Protein AF-A0A2X2HK85-F1 (afdb_monomer_lite)

InterPro domains:
  IPR042270 tRNA-dihydrouridine(16) synthase, C-terminal [G3DSA:1.20.225.30] (1-72)

Structure (mmCIF, N/CA/C/O backbone):
data_AF-A0A2X2HK85-F1
#
_entry.id   AF-A0A2X2HK85-F1
#
loop_
_atom_site.group_PDB
_atom_site.id
_atom_site.type_symbol
_atom_site.label_atom_id
_atom_site.label_alt_id
_atom_site.label_comp_id
_atom_site.label_asym_id
_atom_site.label_entity_id
_atom_site.label_seq_id
_atom_site.pdbx_PDB_ins_code
_atom_site.Cartn_x
_atom_site.Cartn_y
_atom_site.Cartn_z
_atom_site.occupancy
_atom_site.B_iso_or_equiv
_atom_site.auth_seq_id
_atom_site.auth_comp_id
_atom_site.auth_asym_id
_atom_site.auth_atom_id
_atom_site.pdbx_PDB_model_num
ATOM 1 N N . MET A 1 1 ? -9.979 9.429 6.809 1.00 85.69 1 MET A N 1
ATOM 2 C CA . MET A 1 1 ? -10.447 8.514 5.747 1.00 85.69 1 MET A CA 1
ATOM 3 C C . MET A 1 1 ? -10.309 7.110 6.306 1.00 85.69 1 MET A C 1
ATOM 5 O O . MET A 1 1 ? -9.235 6.828 6.817 1.00 85.69 1 MET A O 1
ATOM 9 N N . PRO A 1 2 ? -11.353 6.271 6.306 1.00 94.38 2 PRO A N 1
ATOM 10 C CA . PRO A 1 2 ? -11.246 4.890 6.768 1.00 94.38 2 PRO A CA 1
ATOM 11 C C . PRO A 1 2 ? -10.156 4.121 6.015 1.00 94.38 2 PRO A C 1
ATOM 13 O O . PRO A 1 2 ? -9.960 4.335 4.816 1.00 94.38 2 PRO A O 1
ATOM 16 N N . TRP A 1 3 ? -9.479 3.196 6.695 1.00 94.81 3 TRP A N 1
ATOM 17 C CA . TRP A 1 3 ? -8.440 2.364 6.087 1.00 94.81 3 TRP A CA 1
ATOM 18 C C . TRP A 1 3 ? -8.873 1.657 4.780 1.00 94.81 3 TRP A C 1
ATOM 20 O O . TRP A 1 3 ? -8.114 1.718 3.808 1.00 94.81 3 TRP A O 1
ATOM 30 N N . PRO A 1 4 ? -10.098 1.097 4.662 1.00 95.56 4 PRO A N 1
ATOM 31 C CA . PRO A 1 4 ? -10.594 0.523 3.405 1.00 95.56 4 PRO A CA 1
ATOM 32 C C . PRO A 1 4 ? -10.505 1.468 2.194 1.00 95.56 4 PRO A C 1
ATOM 34 O O . PRO A 1 4 ? -10.150 1.049 1.091 1.00 95.56 4 PRO A O 1
ATOM 37 N N . GLU A 1 5 ? -10.786 2.758 2.388 1.00 95.56 5 GLU A N 1
ATOM 38 C CA . GLU A 1 5 ? -10.707 3.764 1.322 1.00 95.56 5 GLU A CA 1
ATOM 39 C C . GLU A 1 5 ? -9.252 4.093 0.959 1.00 95.56 5 GLU A C 1
ATOM 41 O O . GLU A 1 5 ? -8.926 4.265 -0.218 1.00 95.56 5 GLU A O 1
ATOM 46 N N . VAL A 1 6 ? -8.350 4.108 1.948 1.00 95.56 6 VAL A N 1
ATOM 47 C CA . VAL A 1 6 ? -6.905 4.272 1.721 1.00 95.56 6 VAL A CA 1
ATOM 48 C C . VAL A 1 6 ? -6.361 3.110 0.886 1.00 95.56 6 VAL A C 1
ATOM 50 O O . VAL A 1 6 ? -5.639 3.330 -0.089 1.00 95.56 6 VAL A O 1
ATOM 53 N N . VAL A 1 7 ? -6.749 1.874 1.209 1.00 95.38 7 VAL A N 1
ATOM 54 C CA . VAL A 1 7 ? -6.373 0.682 0.435 1.00 95.38 7 VAL A CA 1
ATOM 55 C C . VAL A 1 7 ? -6.910 0.760 -0.995 1.00 95.38 7 VAL A C 1
ATOM 57 O O . VAL A 1 7 ? -6.158 0.502 -1.936 1.00 95.38 7 VAL A O 1
ATOM 60 N N . ALA A 1 8 ? -8.160 1.189 -1.190 1.00 95.31 8 ALA A N 1
ATOM 61 C CA . ALA A 1 8 ? -8.732 1.381 -2.525 1.00 95.31 8 ALA A CA 1
ATOM 62 C C . ALA A 1 8 ? -7.916 2.380 -3.369 1.00 95.31 8 ALA A C 1
ATOM 64 O O . ALA A 1 8 ? -7.677 2.156 -4.561 1.00 95.31 8 ALA A O 1
ATOM 65 N N . LEU A 1 9 ? -7.431 3.464 -2.753 1.00 95.19 9 LEU A N 1
ATOM 66 C CA . LEU A 1 9 ? -6.551 4.429 -3.416 1.00 95.19 9 LEU A CA 1
ATOM 67 C C . LEU A 1 9 ? -5.199 3.815 -3.793 1.00 95.19 9 LEU A C 1
ATOM 69 O O . LEU A 1 9 ? -4.733 4.028 -4.915 1.00 95.19 9 LEU A O 1
ATOM 73 N N . LEU A 1 10 ? -4.590 3.023 -2.906 1.00 94.50 10 LEU A N 1
ATOM 74 C CA . LEU A 1 10 ? -3.348 2.300 -3.202 1.00 94.50 10 LEU A CA 1
ATOM 75 C C . LEU A 1 10 ? -3.534 1.316 -4.367 1.00 94.50 10 LEU A C 1
ATOM 77 O O . LEU A 1 10 ? -2.704 1.277 -5.274 1.00 94.50 10 LEU A O 1
ATOM 81 N N . GLN A 1 11 ? -4.638 0.566 -4.389 1.00 94.62 11 GLN A N 1
ATOM 82 C CA . GLN A 1 11 ? -4.967 -0.365 -5.474 1.00 94.62 11 GLN A CA 1
ATOM 83 C C . GLN A 1 11 ? -5.185 0.339 -6.810 1.00 94.62 11 GLN A C 1
ATOM 85 O O . GLN A 1 11 ? -4.750 -0.153 -7.850 1.00 94.62 11 GLN A O 1
ATOM 90 N N . LYS A 1 12 ? -5.841 1.502 -6.803 1.00 93.50 12 LYS A N 1
ATOM 91 C CA . LYS A 1 12 ? -5.973 2.325 -8.006 1.00 93.50 12 LYS A CA 1
ATOM 92 C C . LYS A 1 12 ? -4.607 2.823 -8.473 1.00 93.50 12 LYS A C 1
ATOM 94 O O . LYS A 1 12 ? -4.315 2.762 -9.662 1.00 93.50 12 LYS A O 1
ATOM 99 N N . TYR A 1 13 ? -3.761 3.269 -7.546 1.00 92.00 13 TYR A N 1
ATOM 100 C CA . TYR A 1 13 ? -2.433 3.791 -7.852 1.00 92.00 13 TYR A CA 1
ATOM 101 C C . TYR A 1 13 ? -1.509 2.749 -8.499 1.00 92.00 13 TYR A C 1
ATOM 103 O O . TY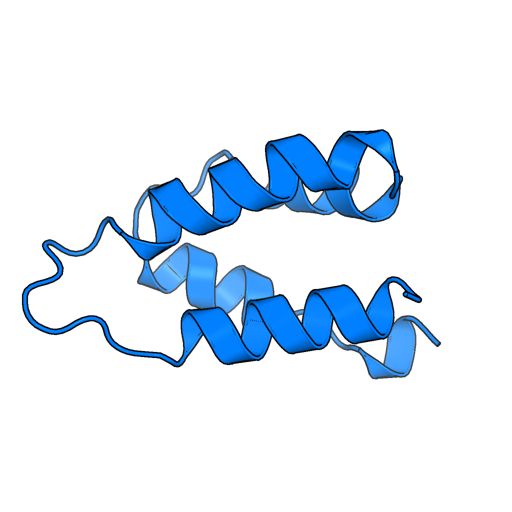R A 1 13 ? -0.779 3.088 -9.425 1.00 92.00 13 TYR A O 1
ATOM 111 N N . THR A 1 14 ? -1.565 1.480 -8.080 1.00 90.31 14 THR A N 1
ATOM 112 C CA . THR A 1 14 ? -0.745 0.408 -8.684 1.00 90.31 14 THR A CA 1
ATOM 113 C C . THR A 1 14 ? -1.187 -0.002 -10.089 1.00 90.31 14 THR A C 1
ATOM 115 O O . THR A 1 14 ? -0.440 -0.695 -10.770 1.00 90.31 14 THR A O 1
ATOM 118 N N . ARG A 1 15 ? -2.376 0.420 -10.541 1.00 87.19 15 ARG A N 1
ATOM 119 C CA . ARG A 1 15 ? -2.865 0.208 -11.916 1.00 87.19 15 ARG A CA 1
ATOM 120 C C . ARG A 1 15 ? -2.516 1.355 -12.862 1.00 87.19 15 ARG A C 1
ATOM 122 O O . ARG A 1 15 ? -2.680 1.213 -14.069 1.00 87.19 15 ARG A O 1
ATOM 129 N N . LEU A 1 16 ? -2.103 2.502 -12.326 1.00 85.81 16 LEU A N 1
ATOM 130 C CA . LEU A 1 16 ? -1.726 3.651 -13.139 1.00 85.81 16 LEU A CA 1
ATOM 131 C C . LEU A 1 16 ? -0.311 3.436 -13.659 1.00 85.81 16 LEU A C 1
ATOM 133 O O . LEU A 1 16 ? 0.659 3.667 -12.940 1.00 85.81 16 LEU A O 1
ATOM 137 N N . GLU A 1 17 ? -0.202 3.006 -14.912 1.00 68.44 17 GLU A N 1
ATOM 138 C CA . GLU A 1 17 ? 1.090 2.927 -15.580 1.00 68.44 17 GLU A CA 1
ATOM 139 C C . GLU A 1 17 ? 1.729 4.310 -15.662 1.0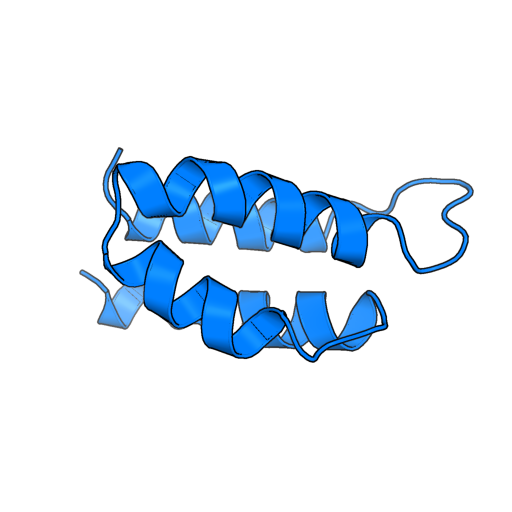0 68.44 17 GLU A C 1
ATOM 141 O O . GLU A 1 17 ? 1.124 5.295 -16.099 1.00 68.44 17 GLU A O 1
ATOM 146 N N . LYS A 1 18 ? 2.995 4.379 -15.262 1.00 70.88 18 LYS A N 1
ATOM 147 C CA . LYS A 1 18 ? 3.821 5.548 -15.509 1.00 70.88 18 LYS A CA 1
ATOM 148 C C . LYS A 1 18 ? 4.605 5.327 -16.800 1.00 70.88 18 LYS A C 1
ATOM 150 O O . LYS A 1 18 ? 5.480 4.466 -16.858 1.00 70.88 18 LYS A O 1
ATOM 155 N N . GLN A 1 19 ? 4.323 6.136 -17.822 1.00 59.88 19 GLN A N 1
ATOM 156 C CA . GLN A 1 19 ? 5.138 6.165 -19.039 1.00 59.88 19 GLN A CA 1
ATOM 157 C C . GLN A 1 19 ? 6.613 6.403 -18.685 1.00 59.88 19 GLN A C 1
ATOM 159 O O . GLN A 1 19 ? 6.946 7.342 -17.958 1.00 59.88 19 GLN A O 1
ATOM 164 N N . GLY A 1 20 ? 7.488 5.537 -19.201 1.00 66.00 20 GLY A N 1
ATOM 165 C CA . GLY A 1 20 ? 8.932 5.603 -18.967 1.00 66.00 20 GLY A CA 1
ATOM 166 C C . GLY A 1 20 ? 9.394 5.078 -17.604 1.00 66.00 20 GLY A C 1
ATOM 167 O O . GLY A 1 20 ? 10.501 5.408 -17.183 1.00 66.00 20 GLY A O 1
ATOM 168 N N . ASP A 1 21 ? 8.575 4.300 -16.888 1.00 71.88 21 ASP A N 1
ATOM 169 C CA . ASP A 1 21 ? 9.018 3.661 -15.649 1.00 71.88 21 ASP A CA 1
ATOM 170 C C . ASP A 1 21 ? 10.050 2.552 -15.914 1.00 71.88 21 ASP A C 1
ATOM 172 O O . ASP A 1 21 ? 9.856 1.667 -16.743 1.00 71.88 21 ASP A O 1
ATOM 176 N N . THR A 1 22 ? 11.144 2.583 -15.154 1.00 68.75 22 THR A N 1
ATOM 177 C CA . THR A 1 22 ? 12.232 1.595 -15.173 1.00 68.75 22 THR A CA 1
ATOM 178 C C . THR A 1 22 ? 11.895 0.328 -14.375 1.00 68.75 22 THR A C 1
ATOM 180 O O . THR A 1 22 ? 12.757 -0.522 -14.163 1.00 68.75 22 THR A O 1
ATOM 183 N N . GLY A 1 23 ? 10.645 0.196 -13.914 1.00 73.06 23 GLY A N 1
ATOM 184 C CA . GLY A 1 23 ? 10.119 -0.962 -13.188 1.00 73.06 23 GLY A CA 1
ATOM 185 C C . GLY A 1 23 ? 10.195 -0.850 -11.663 1.00 73.06 23 GLY A C 1
ATOM 186 O O . GLY A 1 23 ? 9.785 -1.782 -10.963 1.00 73.06 23 GLY A O 1
ATOM 187 N N . LEU A 1 24 ? 10.672 0.277 -11.121 1.00 83.56 24 LEU A N 1
ATOM 188 C CA . LEU A 1 24 ? 10.851 0.498 -9.675 1.00 83.56 24 LEU A CA 1
ATOM 189 C C . LEU A 1 24 ? 10.017 1.656 -9.107 1.00 83.56 24 LEU A C 1
ATOM 191 O O . LEU A 1 24 ? 10.023 1.864 -7.890 1.00 83.56 24 LEU A O 1
ATOM 195 N N . TYR A 1 25 ? 9.291 2.417 -9.932 1.00 87.56 25 TYR A N 1
ATOM 196 C CA . TYR A 1 25 ? 8.540 3.577 -9.448 1.00 87.56 25 TYR A CA 1
ATOM 197 C C . TYR A 1 25 ? 7.488 3.194 -8.407 1.00 87.56 25 TYR A C 1
ATOM 199 O O . TYR A 1 25 ? 7.456 3.798 -7.331 1.00 87.56 25 TYR A O 1
ATOM 207 N N . HIS A 1 26 ? 6.667 2.173 -8.673 1.00 87.94 26 HIS A N 1
ATOM 208 C CA . HIS A 1 26 ? 5.647 1.755 -7.710 1.00 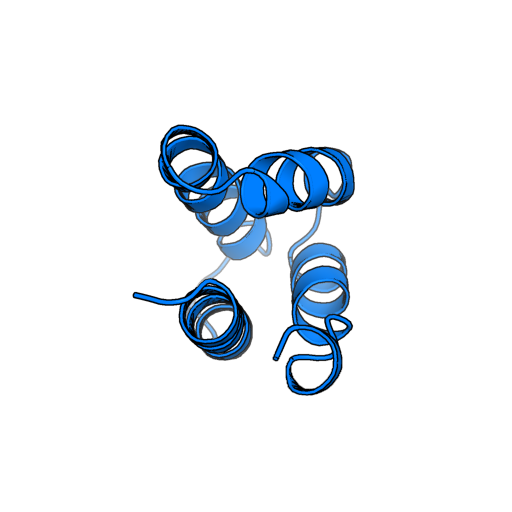87.94 26 HIS A CA 1
ATOM 209 C C . HIS A 1 26 ? 6.269 1.198 -6.429 1.00 87.94 26 HIS A C 1
ATOM 211 O O . HIS A 1 26 ? 5.744 1.461 -5.348 1.00 87.94 26 HIS A O 1
ATOM 217 N N . VAL A 1 27 ? 7.425 0.527 -6.516 1.00 89.81 27 VAL A N 1
ATOM 218 C CA . VAL A 1 27 ? 8.169 0.063 -5.333 1.00 89.81 27 VAL A CA 1
ATOM 219 C C . VAL A 1 27 ? 8.509 1.231 -4.413 1.00 89.81 27 VAL A C 1
ATOM 221 O O . VAL A 1 27 ? 8.164 1.219 -3.231 1.00 89.81 27 VAL A O 1
ATOM 224 N N . ALA A 1 28 ? 9.164 2.258 -4.957 1.00 92.06 28 ALA A N 1
ATOM 225 C CA . ALA A 1 28 ? 9.591 3.412 -4.177 1.00 92.06 28 ALA A CA 1
ATOM 226 C C . ALA A 1 28 ? 8.393 4.188 -3.613 1.00 92.06 28 ALA A C 1
ATOM 228 O O . ALA A 1 28 ? 8.393 4.575 -2.444 1.00 92.06 28 ALA A O 1
ATOM 229 N N . ARG A 1 29 ? 7.351 4.394 -4.426 1.00 92.94 29 ARG A N 1
ATOM 230 C CA . ARG A 1 29 ? 6.207 5.235 -4.058 1.00 92.94 29 ARG A CA 1
ATOM 231 C C . ARG A 1 29 ? 5.266 4.580 -3.062 1.00 92.94 29 ARG A C 1
ATOM 233 O O . ARG A 1 29 ? 4.882 5.247 -2.106 1.00 92.94 29 ARG A O 1
ATOM 240 N N . ILE A 1 30 ? 4.968 3.291 -3.210 1.00 93.94 30 ILE A N 1
ATOM 241 C CA . ILE A 1 30 ? 4.152 2.562 -2.230 1.00 93.94 30 ILE A CA 1
ATOM 242 C C . ILE A 1 30 ? 4.864 2.514 -0.876 1.00 93.94 30 ILE A C 1
ATOM 244 O O . ILE A 1 30 ? 4.262 2.860 0.139 1.00 93.94 30 ILE A O 1
ATOM 248 N N . LYS A 1 31 ? 6.163 2.177 -0.847 1.00 94.75 31 LYS A N 1
ATOM 249 C CA . LYS A 1 31 ? 6.941 2.175 0.404 1.00 94.75 31 LYS A CA 1
ATOM 250 C C . LYS A 1 31 ? 6.989 3.567 1.040 1.00 94.75 31 LYS A C 1
ATOM 252 O O . LYS A 1 31 ? 6.826 3.688 2.253 1.00 94.75 31 LYS A O 1
ATOM 257 N N . GLN A 1 32 ? 7.162 4.616 0.233 1.00 95.19 32 GLN A N 1
ATOM 258 C CA . GLN A 1 32 ? 7.130 5.996 0.710 1.00 95.19 32 GLN A CA 1
ATOM 259 C C . GLN A 1 32 ? 5.771 6.344 1.324 1.00 95.19 32 GLN A C 1
ATOM 261 O O . GLN A 1 32 ? 5.735 6.796 2.464 1.00 95.19 32 GLN A O 1
ATOM 266 N N . TRP A 1 33 ? 4.658 6.117 0.626 1.00 95.62 33 TRP A N 1
ATOM 267 C CA . TRP A 1 33 ? 3.325 6.405 1.162 1.00 95.62 33 TRP A CA 1
ATOM 268 C C . TRP A 1 33 ? 3.034 5.634 2.449 1.00 95.62 33 TRP A C 1
ATOM 270 O O . TRP A 1 33 ? 2.632 6.242 3.438 1.00 95.62 33 TRP A O 1
ATOM 280 N N . LEU A 1 34 ? 3.328 4.334 2.490 1.00 95.50 34 LEU A N 1
ATOM 281 C CA . LEU A 1 34 ? 3.138 3.522 3.693 1.00 95.50 34 LEU A CA 1
ATOM 282 C C . LEU A 1 34 ? 3.985 4.007 4.879 1.00 95.50 34 LEU A C 1
ATOM 284 O O . LEU A 1 34 ? 3.538 3.935 6.020 1.00 95.50 34 LEU A O 1
ATOM 288 N N . SER A 1 35 ? 5.170 4.575 4.628 1.00 96.38 35 SER A N 1
ATOM 289 C CA . SER A 1 35 ? 5.999 5.165 5.688 1.00 96.38 35 SER A CA 1
ATOM 290 C C . SER A 1 35 ? 5.368 6.397 6.353 1.00 96.38 35 SER A C 1
ATOM 292 O O . SER A 1 35 ? 5.656 6.659 7.525 1.00 96.38 35 SER A O 1
ATOM 294 N N . TYR A 1 36 ? 4.506 7.123 5.630 1.00 95.69 36 TYR A N 1
ATOM 295 C CA . TYR A 1 36 ? 3.690 8.206 6.180 1.00 95.69 36 TYR A CA 1
ATOM 296 C C . TYR A 1 36 ? 2.428 7.657 6.846 1.00 95.69 36 TYR A C 1
ATOM 298 O O . TYR A 1 36 ? 2.137 8.037 7.975 1.00 95.69 36 TYR A O 1
ATOM 306 N N . LEU A 1 37 ? 1.724 6.734 6.182 1.00 96.00 37 LEU A N 1
ATOM 307 C CA . LEU A 1 37 ? 0.451 6.186 6.661 1.00 96.00 37 LEU A CA 1
ATOM 308 C C . LEU A 1 37 ? 0.588 5.423 7.981 1.00 96.00 37 LEU A C 1
ATOM 310 O O . LEU A 1 37 ? -0.276 5.548 8.837 1.00 96.00 37 LEU A O 1
ATOM 314 N N . ARG A 1 38 ? 1.700 4.717 8.210 1.00 95.69 38 ARG A N 1
ATOM 315 C CA . ARG A 1 38 ? 1.951 3.992 9.472 1.00 95.69 38 ARG A CA 1
ATOM 316 C C . ARG A 1 38 ? 2.026 4.871 10.728 1.00 95.69 38 ARG A C 1
ATOM 318 O O . ARG A 1 38 ? 2.175 4.347 11.821 1.00 95.69 38 ARG A O 1
ATOM 325 N N . LYS A 1 39 ? 2.024 6.201 10.580 1.00 95.25 39 LYS A N 1
ATOM 326 C CA . LYS A 1 39 ? 1.924 7.131 11.715 1.00 95.25 39 LYS A CA 1
ATOM 327 C C . LYS A 1 39 ? 0.487 7.292 12.212 1.00 95.25 39 LYS A C 1
ATOM 329 O O . LYS A 1 39 ? 0.308 7.755 13.329 1.00 95.25 39 LYS A O 1
ATOM 334 N N . GLU A 1 40 ? -0.494 6.959 11.376 1.00 95.56 40 GLU A N 1
ATOM 335 C CA . GLU A 1 40 ? -1.919 7.187 11.644 1.00 95.56 40 GLU A CA 1
ATOM 336 C C . GLU A 1 40 ? -2.7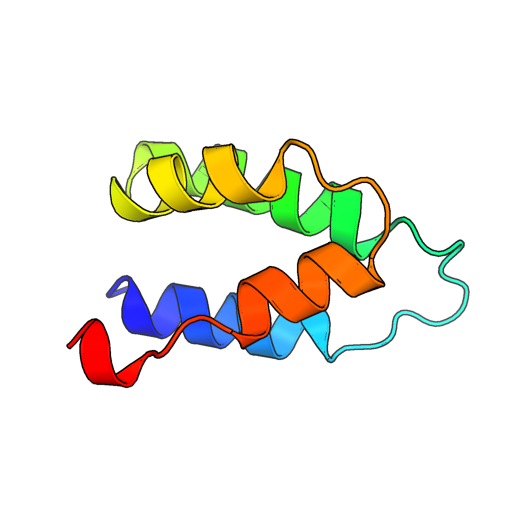73 5.917 11.540 1.00 95.56 40 GLU A C 1
ATOM 338 O O . GLU A 1 40 ? -3.852 5.877 12.118 1.00 95.56 40 GLU A O 1
ATOM 343 N N . TYR A 1 41 ? -2.301 4.889 10.826 1.00 96.25 41 TYR A N 1
ATOM 344 C CA . TYR A 1 41 ? -3.012 3.626 10.620 1.00 96.25 41 TYR A CA 1
ATOM 345 C C . TYR A 1 41 ? -2.125 2.457 11.057 1.00 96.25 41 TYR A C 1
ATOM 347 O O . TYR A 1 41 ? -1.047 2.248 10.486 1.00 96.25 41 TYR A O 1
ATOM 355 N N . ASP A 1 42 ? -2.576 1.677 12.037 1.00 94.69 42 ASP A N 1
ATOM 356 C CA . ASP A 1 42 ? -1.856 0.489 12.507 1.00 94.69 42 ASP A CA 1
ATOM 357 C C . ASP A 1 42 ? -1.771 -0.571 11.398 1.00 94.69 42 ASP A C 1
ATOM 359 O O . ASP A 1 42 ? -0.723 -1.187 11.187 1.00 94.69 42 ASP A O 1
ATOM 363 N N . GLU A 1 43 ? -2.819 -0.684 10.582 1.00 95.00 43 GLU A N 1
ATOM 364 C CA . GLU A 1 43 ? -2.887 -1.579 9.426 1.00 95.00 43 GLU A CA 1
ATOM 365 C C . GLU A 1 43 ? -1.811 -1.250 8.378 1.00 95.00 43 GLU A C 1
ATOM 367 O O . GLU A 1 43 ? -1.283 -2.134 7.694 1.00 95.00 43 GLU A O 1
ATOM 372 N N . ALA A 1 44 ? -1.413 0.024 8.271 1.00 96.00 44 ALA A N 1
ATOM 373 C CA . ALA A 1 44 ? -0.326 0.426 7.385 1.00 96.00 44 ALA A CA 1
ATOM 374 C C . ALA A 1 44 ? 1.039 -0.069 7.881 1.00 96.00 44 ALA A C 1
ATOM 376 O O . ALA A 1 44 ? 1.931 -0.295 7.059 1.00 96.00 44 ALA A O 1
ATOM 377 N N . THR A 1 45 ? 1.219 -0.264 9.192 1.00 95.81 45 THR A N 1
ATOM 378 C CA . THR A 1 45 ? 2.440 -0.869 9.743 1.00 95.81 45 THR A CA 1
ATOM 379 C C . THR A 1 45 ? 2.566 -2.318 9.293 1.00 95.81 45 THR A C 1
ATOM 381 O O . THR A 1 45 ? 3.624 -2.703 8.786 1.00 95.81 45 THR A O 1
ATOM 384 N N . GLU A 1 46 ? 1.494 -3.102 9.412 1.00 93.69 46 GLU A N 1
ATOM 385 C CA . GLU A 1 46 ? 1.472 -4.498 8.961 1.00 93.69 46 GLU A CA 1
ATOM 386 C C . GLU A 1 46 ? 1.710 -4.599 7.453 1.00 93.69 46 GLU A C 1
ATOM 388 O O . GLU A 1 46 ? 2.594 -5.333 6.995 1.00 93.69 46 GLU A O 1
ATOM 393 N N . LEU A 1 47 ? 0.999 -3.780 6.673 1.00 94.81 47 LEU A N 1
ATOM 394 C CA . LEU A 1 47 ? 1.155 -3.753 5.225 1.00 94.81 47 LEU A CA 1
ATOM 395 C C . LEU A 1 47 ? 2.579 -3.354 4.810 1.00 94.81 47 LEU A C 1
ATOM 397 O O . LEU A 1 47 ? 3.159 -3.963 3.909 1.00 94.81 47 LEU A O 1
ATOM 401 N N . PHE A 1 48 ? 3.186 -2.376 5.492 1.00 95.56 48 PHE A N 1
ATOM 402 C CA . PHE A 1 48 ? 4.571 -1.976 5.246 1.00 95.56 48 PHE A CA 1
ATOM 403 C C . PHE A 1 48 ? 5.556 -3.118 5.507 1.00 95.56 48 PHE A C 1
ATOM 405 O O . PHE A 1 48 ? 6.466 -3.327 4.702 1.00 95.56 48 PHE A O 1
ATOM 412 N N . GLN A 1 49 ? 5.379 -3.881 6.590 1.00 94.81 49 GLN A N 1
ATOM 413 C CA . GLN A 1 49 ? 6.227 -5.042 6.878 1.00 94.81 49 GLN A CA 1
ATOM 414 C C . GLN A 1 49 ? 6.131 -6.107 5.784 1.00 94.81 49 GLN A C 1
ATOM 416 O O . GLN A 1 49 ? 7.154 -6.691 5.424 1.00 94.81 49 GLN A O 1
ATOM 421 N N . HIS A 1 50 ? 4.942 -6.312 5.216 1.00 93.38 50 HIS A N 1
ATOM 422 C CA . HIS A 1 50 ? 4.738 -7.263 4.129 1.00 93.38 50 HIS A CA 1
ATOM 423 C C . HIS A 1 50 ? 5.421 -6.813 2.829 1.00 93.38 50 HIS A C 1
ATOM 425 O O . HIS A 1 50 ? 6.127 -7.589 2.187 1.00 93.38 50 HIS A O 1
ATOM 431 N N . VAL A 1 51 ? 5.282 -5.538 2.446 1.00 94.12 51 VAL A N 1
ATOM 432 C CA . VAL A 1 51 ? 5.814 -5.056 1.160 1.00 94.12 51 VAL A CA 1
ATOM 433 C C . VAL A 1 51 ? 7.279 -4.614 1.206 1.00 94.12 51 VAL A C 1
ATOM 435 O O . VAL A 1 51 ? 7.894 -4.438 0.151 1.00 94.12 51 VAL A O 1
ATOM 438 N N . ARG A 1 52 ? 7.888 -4.423 2.389 1.00 94.12 52 ARG A N 1
ATOM 439 C CA . ARG A 1 52 ? 9.273 -3.911 2.494 1.00 94.12 52 ARG A CA 1
ATOM 440 C C . ARG A 1 52 ? 10.299 -4.798 1.790 1.00 94.12 52 ARG A C 1
ATOM 442 O O . ARG A 1 52 ? 11.280 -4.265 1.274 1.00 94.12 52 ARG A O 1
ATOM 449 N N . VAL A 1 53 ? 10.061 -6.111 1.758 1.00 94.88 53 VAL A N 1
ATOM 450 C CA . VAL A 1 53 ? 10.950 -7.120 1.152 1.00 94.88 53 VAL A CA 1
ATOM 451 C C . VAL A 1 53 ? 10.790 -7.236 -0.366 1.00 94.88 53 VAL A C 1
ATOM 453 O O . VAL A 1 53 ? 11.633 -7.835 -1.027 1.00 94.88 53 VAL A O 1
ATOM 456 N N . LEU A 1 54 ? 9.728 -6.654 -0.929 1.00 94.62 54 LEU A N 1
ATOM 457 C CA . LEU A 1 54 ? 9.428 -6.723 -2.355 1.00 94.62 54 LEU A CA 1
ATOM 458 C C . LEU A 1 54 ? 10.249 -5.681 -3.120 1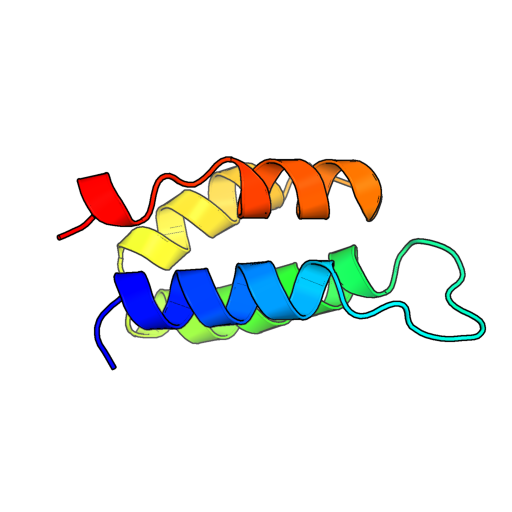.00 94.62 54 LEU A C 1
ATOM 460 O O . LEU A 1 54 ? 10.285 -4.505 -2.745 1.00 94.62 54 LEU A O 1
ATOM 464 N N . ASN A 1 55 ? 10.901 -6.112 -4.201 1.00 91.94 55 ASN A N 1
ATOM 465 C CA . ASN A 1 55 ? 11.906 -5.310 -4.914 1.00 91.94 55 ASN A CA 1
ATOM 466 C C . ASN A 1 55 ? 11.552 -5.025 -6.378 1.00 91.94 55 ASN A C 1
ATOM 468 O O . ASN A 1 55 ? 12.345 -4.416 -7.086 1.00 91.94 55 ASN A O 1
ATOM 472 N N . ASN A 1 56 ? 10.369 -5.434 -6.834 1.00 89.81 56 ASN A N 1
ATOM 473 C CA . ASN A 1 56 ? 9.872 -5.131 -8.171 1.00 89.81 56 ASN A CA 1
ATOM 474 C C . ASN A 1 56 ? 8.418 -4.641 -8.105 1.00 89.81 56 ASN A C 1
ATOM 476 O O . ASN A 1 56 ? 7.678 -4.950 -7.165 1.00 89.81 56 ASN A O 1
ATOM 480 N N . SER A 1 57 ? 8.025 -3.832 -9.090 1.00 89.25 57 SER A N 1
ATOM 481 C CA . SER A 1 57 ? 6.705 -3.190 -9.093 1.00 89.25 5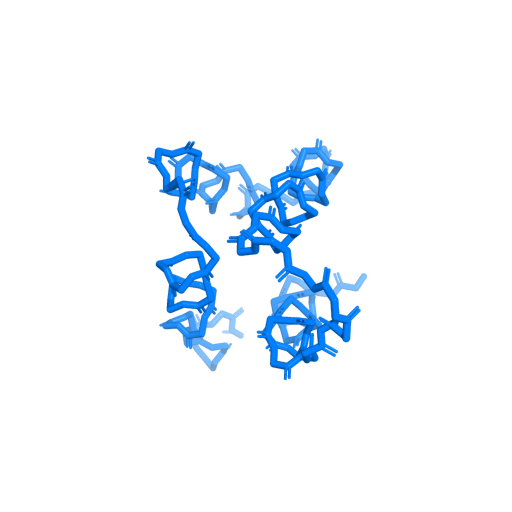7 SER A CA 1
ATOM 482 C C . SER A 1 57 ? 5.559 -4.185 -9.248 1.00 89.25 57 SER A C 1
ATOM 484 O O . SER A 1 57 ? 4.483 -3.945 -8.711 1.00 89.25 57 SER A O 1
ATOM 486 N N . HIS A 1 58 ? 5.790 -5.310 -9.926 1.00 90.06 58 HIS A N 1
ATOM 487 C CA . HIS A 1 58 ? 4.768 -6.326 -10.150 1.00 90.06 58 HIS A CA 1
ATOM 488 C C . HIS A 1 58 ? 4.357 -7.030 -8.846 1.00 90.06 58 HIS A C 1
ATOM 490 O O . HIS A 1 58 ? 3.166 -7.153 -8.563 1.00 90.06 58 HIS A O 1
ATOM 496 N N . ASP A 1 59 ? 5.320 -7.415 -8.008 1.00 93.25 59 ASP A N 1
ATOM 497 C CA . ASP A 1 59 ? 5.043 -8.058 -6.722 1.00 93.25 59 ASP A CA 1
ATOM 498 C C . ASP A 1 59 ? 4.388 -7.089 -5.735 1.00 93.25 59 ASP A C 1
ATOM 500 O O . ASP A 1 59 ? 3.438 -7.466 -5.050 1.00 93.25 59 ASP A O 1
ATOM 504 N N . ILE A 1 60 ? 4.830 -5.823 -5.698 1.00 93.44 60 ILE A N 1
ATOM 505 C CA . ILE A 1 60 ? 4.152 -4.776 -4.916 1.00 93.44 60 ILE A CA 1
ATOM 506 C C . ILE A 1 60 ? 2.712 -4.595 -5.397 1.00 93.44 60 ILE A C 1
ATOM 508 O O . ILE A 1 60 ? 1.796 -4.575 -4.577 1.00 93.44 60 ILE A O 1
ATOM 512 N N . ALA A 1 61 ? 2.490 -4.477 -6.708 1.00 92.75 61 ALA A N 1
ATOM 513 C CA . ALA A 1 61 ? 1.152 -4.304 -7.258 1.00 92.75 61 ALA A CA 1
ATOM 514 C C . ALA A 1 61 ? 0.248 -5.486 -6.892 1.00 92.75 61 ALA A C 1
ATOM 516 O O . ALA A 1 61 ? -0.860 -5.266 -6.405 1.00 92.75 61 ALA A O 1
ATOM 517 N N . ARG A 1 62 ? 0.744 -6.721 -7.034 1.00 94.31 62 ARG A N 1
ATOM 518 C CA . ARG A 1 62 ? 0.026 -7.938 -6.640 1.00 94.31 62 ARG A CA 1
ATOM 519 C C . ARG A 1 62 ? -0.312 -7.944 -5.150 1.00 94.31 62 ARG A C 1
ATOM 521 O O . ARG A 1 62 ? -1.456 -8.221 -4.808 1.00 94.31 62 ARG A O 1
ATOM 528 N N . ALA A 1 63 ? 0.644 -7.624 -4.278 1.00 94.94 63 ALA A N 1
ATOM 529 C CA . ALA A 1 63 ? 0.423 -7.605 -2.833 1.00 94.94 63 ALA A CA 1
ATOM 530 C C . ALA A 1 63 ? -0.664 -6.596 -2.432 1.00 94.94 63 ALA A C 1
ATOM 532 O O . ALA A 1 63 ? -1.550 -6.923 -1.651 1.00 94.94 63 ALA A O 1
ATOM 533 N N . ILE A 1 64 ? -0.643 -5.394 -3.016 1.00 95.06 64 ILE A N 1
ATOM 534 C CA . ILE A 1 64 ? -1.656 -4.360 -2.762 1.00 95.06 64 ILE A CA 1
ATOM 535 C C . ILE A 1 64 ? -3.028 -4.760 -3.337 1.00 95.06 64 ILE A C 1
ATOM 537 O O . ILE A 1 64 ? -4.058 -4.532 -2.705 1.00 95.06 64 ILE A O 1
ATOM 541 N N . GLN A 1 65 ? -3.063 -5.370 -4.525 1.00 94.81 65 GLN A N 1
ATOM 542 C CA . GLN A 1 65 ? -4.304 -5.816 -5.174 1.00 94.81 65 GLN A CA 1
ATOM 543 C C . GLN A 1 65 ? -4.938 -7.043 -4.511 1.00 94.81 65 GLN A C 1
ATOM 545 O O . GLN A 1 65 ? -6.143 -7.227 -4.634 1.00 94.81 65 GLN A O 1
ATOM 550 N N . ALA A 1 66 ? -4.156 -7.864 -3.808 1.00 95.19 66 ALA A N 1
ATOM 551 C CA . ALA A 1 66 ? -4.651 -9.039 -3.093 1.00 95.19 66 ALA A CA 1
ATOM 552 C C . ALA A 1 66 ? -5.417 -8.696 -1.802 1.00 95.19 66 ALA A C 1
ATOM 554 O O . ALA A 1 66 ? -6.027 -9.581 -1.205 1.00 95.19 66 ALA A O 1
ATOM 555 N N . ILE A 1 67 ? -5.378 -7.435 -1.357 1.00 94.38 67 ILE A N 1
ATOM 556 C CA . ILE A 1 67 ? -6.094 -6.994 -0.161 1.00 94.38 67 ILE A CA 1
ATOM 557 C C . ILE A 1 67 ? -7.594 -6.953 -0.465 1.00 94.38 67 ILE A C 1
ATOM 559 O O . ILE A 1 67 ? -8.056 -6.188 -1.313 1.00 94.38 67 ILE A O 1
ATOM 563 N N . ASP A 1 68 ? -8.347 -7.772 0.259 1.00 93.62 68 ASP A N 1
ATOM 564 C CA . ASP A 1 68 ? -9.801 -7.834 0.176 1.00 93.62 68 ASP A CA 1
ATOM 565 C C . ASP A 1 68 ? -10.422 -6.713 1.022 1.00 93.62 68 ASP A C 1
ATOM 567 O O . ASP A 1 68 ? -10.461 -6.791 2.250 1.00 93.62 68 ASP A O 1
ATOM 571 N N . ILE A 1 69 ? -10.864 -5.642 0.358 1.00 91.38 69 ILE A N 1
ATOM 572 C CA . ILE A 1 69 ? -11.411 -4.440 1.007 1.00 91.38 69 ILE A CA 1
ATOM 573 C C . ILE A 1 69 ? -12.721 -4.746 1.743 1.00 91.38 69 ILE A C 1
ATOM 575 O O . ILE A 1 69 ? -12.994 -4.125 2.769 1.00 91.38 69 ILE A O 1
ATOM 579 N N . ASP A 1 70 ? -13.515 -5.706 1.266 1.00 89.44 70 ASP A N 1
ATOM 580 C CA . ASP A 1 70 ? -14.800 -6.039 1.888 1.00 89.44 70 ASP A CA 1
ATOM 581 C C . ASP A 1 70 ? -14.617 -6.734 3.244 1.00 89.44 70 ASP A C 1
ATOM 583 O O . ASP A 1 70 ? -15.487 -6.637 4.104 1.00 89.44 70 ASP A O 1
ATOM 587 N N . LYS A 1 71 ? -13.454 -7.359 3.476 1.00 88.31 71 LYS A N 1
ATOM 588 C CA . LYS A 1 71 ? -13.067 -7.928 4.779 1.00 88.31 71 LYS A CA 1
ATOM 589 C C . LYS A 1 71 ? -12.507 -6.908 5.771 1.00 88.31 71 LYS A C 1
ATOM 591 O O . LYS A 1 71 ? -12.268 -7.267 6.918 1.00 88.31 71 LYS A O 1
ATOM 596 N N . LEU A 1 72 ? -12.262 -5.672 5.333 1.00 81.69 72 LEU A N 1
ATOM 597 C CA . LEU A 1 72 ? -11.756 -4.580 6.172 1.00 81.69 72 LEU A CA 1
ATOM 598 C C . LEU A 1 72 ? -12.876 -3.658 6.689 1.00 81.69 72 LEU A C 1
ATOM 600 O O . LEU A 1 72 ? -12.578 -2.655 7.336 1.00 81.69 72 LEU A O 1
ATOM 604 N N . ARG A 1 73 ? -14.134 -3.949 6.341 1.00 74.44 73 ARG A N 1
ATOM 605 C CA . ARG A 1 73 ? -15.323 -3.183 6.735 1.00 74.44 73 ARG A CA 1
ATOM 606 C C . ARG A 1 73 ? -15.947 -3.690 8.026 1.00 74.44 73 ARG A C 1
ATOM 608 O O . ARG A 1 73 ? -15.872 -4.911 8.280 1.00 74.44 73 ARG A O 1
#

Organism: Shigella boydii (NCBI:txid621)

Secondary structure (DSSP, 8-state):
--HHHHHHHHHHHTTS--TT--S-HHHHHHHHHHHHHTTT-HHHHHHHHHHTT--SHHHHHHHHHT--GGGG-

pLDDT: mean 90.46, std 8.21, range [59.88, 96.38]

Foldseek 3Di:
DQPLVVLVVLLVVLPDDDPPDPFCPNLVVLLVVLVVCVVPDVVSVVLNVVSVPPRGSVVNSVSSNPDDSVVSD

Sequence (73 aa):
MPWPEVVALLQKYTRLEKQGDTGLYHVARIKQWLSYLRKEYDEATELFQHVRVLNNSHDIARAIQAIDIDKLR

Radius of gyration: 11.71 Å; chains: 1; bounding box: 28×18×32 Å